Protein AF-A0A7C6DQU4-F1 (afdb_monomer_lite)

Secondary structure (DSSP, 8-state):
---HHHHHHHHH-GGGTGGG--SS-EE-SS---SS--S---HHHHHHHHHHHHHHTT-SEEEEEEEEEEGGG---HHHHHHHHHHHHTTSTTTT-EEEEEEE--EEEETTT--EE--BTTB---TTT----EEEEESSSEEEEEEEEE--

pLDDT: mean 74.92, std 17.13, range [39.0, 95.19]

Sequence (150 aa):
MVPAADAEYRRRSPLFHLHKAKGLPVSIEAGIQDGHTGSVPVSHSLLAFNELAKANGLKRVQTVRVEVGVRRQVVPESLAMAFEAVSLGTCAEGAALEQREVPMQARCRACGADYAPSLRDFRCPACHQAAAEITAGGDIAIASITGDTE

Structure (mmCIF, N/CA/C/O backbone):
data_AF-A0A7C6DQU4-F1
#
_entry.id   AF-A0A7C6DQU4-F1
#
loop_
_atom_site.group_PDB
_atom_site.id
_atom_site.type_symbol
_atom_site.label_atom_id
_atom_site.label_alt_id
_atom_site.label_comp_id
_atom_site.label_asym_id
_atom_site.label_entity_id
_atom_site.label_seq_id
_atom_site.pdbx_PDB_ins_code
_atom_site.Cartn_x
_atom_site.Cartn_y
_atom_site.Cartn_z
_atom_site.occupancy
_atom_site.B_iso_or_equiv
_atom_site.auth_seq_id
_atom_site.auth_comp_id
_atom_site.auth_asym_id
_atom_site.auth_atom_id
_atom_site.pdbx_PDB_model_num
ATOM 1 N N . MET A 1 1 ? -8.095 30.411 15.789 1.00 42.59 1 MET A N 1
ATOM 2 C CA . MET A 1 1 ? -7.682 30.565 14.379 1.00 42.59 1 MET A CA 1
ATOM 3 C C . MET A 1 1 ? -6.733 29.423 14.084 1.00 42.59 1 MET A C 1
ATOM 5 O O . MET A 1 1 ? -5.680 29.363 14.699 1.00 42.59 1 MET A O 1
ATOM 9 N N . VAL A 1 2 ? -7.167 28.455 13.283 1.00 43.19 2 VAL A N 1
ATOM 10 C CA . VAL A 1 2 ? -6.333 27.306 12.911 1.00 43.19 2 VAL A CA 1
ATOM 11 C C . VAL A 1 2 ? -5.343 27.804 11.839 1.00 43.19 2 VAL A C 1
ATOM 13 O O . VAL A 1 2 ? -5.801 28.513 10.938 1.00 43.19 2 VAL A O 1
ATOM 16 N N . PRO A 1 3 ? -4.025 27.544 11.937 1.00 48.66 3 PRO A N 1
ATOM 17 C CA . PRO A 1 3 ? -3.041 28.036 10.969 1.00 48.66 3 PRO A CA 1
ATOM 18 C C . PRO A 1 3 ? -3.433 27.678 9.527 1.00 48.66 3 PRO A C 1
ATOM 20 O O . PRO A 1 3 ? -4.001 26.616 9.287 1.00 48.66 3 PRO A O 1
ATOM 23 N N . ALA A 1 4 ? -3.119 28.528 8.545 1.00 49.66 4 ALA A N 1
ATOM 24 C CA . ALA A 1 4 ? -3.490 28.293 7.141 1.00 49.66 4 ALA A CA 1
ATOM 25 C C . ALA A 1 4 ? -2.994 26.933 6.597 1.00 49.66 4 ALA A C 1
ATOM 27 O O . ALA A 1 4 ? -3.681 26.304 5.795 1.00 49.66 4 ALA A O 1
ATOM 28 N N . ALA A 1 5 ? -1.859 26.440 7.109 1.00 44.78 5 ALA A N 1
ATOM 29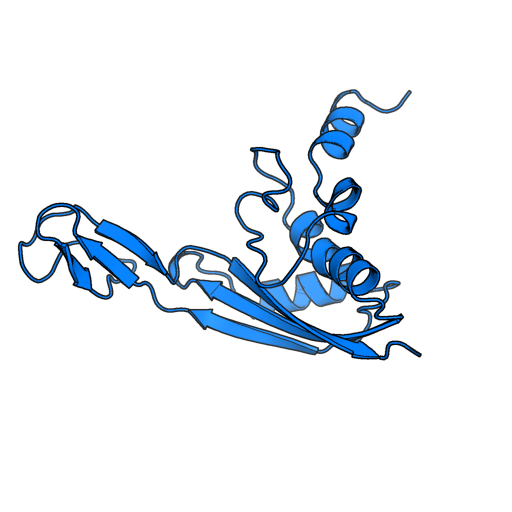 C CA . ALA A 1 5 ? -1.331 25.112 6.805 1.00 44.78 5 ALA A CA 1
ATOM 30 C C . ALA A 1 5 ? -2.276 23.974 7.246 1.00 44.78 5 ALA A C 1
ATOM 32 O O . ALA A 1 5 ? -2.479 23.024 6.502 1.00 44.78 5 ALA A O 1
ATOM 33 N N . ASP A 1 6 ? -2.928 24.085 8.403 1.00 50.50 6 ASP A N 1
ATOM 34 C CA . ASP A 1 6 ? -3.834 23.062 8.953 1.00 50.50 6 ASP A CA 1
ATOM 35 C C . ASP A 1 6 ? -5.174 22.978 8.203 1.00 50.50 6 ASP A C 1
ATOM 37 O O . ASP A 1 6 ? -5.754 21.900 8.045 1.00 50.50 6 ASP A O 1
ATOM 41 N N . ALA A 1 7 ? -5.684 24.112 7.712 1.00 51.59 7 ALA A N 1
ATOM 42 C CA . ALA A 1 7 ? -6.877 24.133 6.860 1.00 51.59 7 ALA A CA 1
ATOM 43 C C . ALA A 1 7 ? -6.600 23.469 5.502 1.00 51.59 7 ALA A C 1
ATOM 45 O O . ALA A 1 7 ? -7.434 22.744 4.953 1.00 51.59 7 ALA A O 1
ATOM 46 N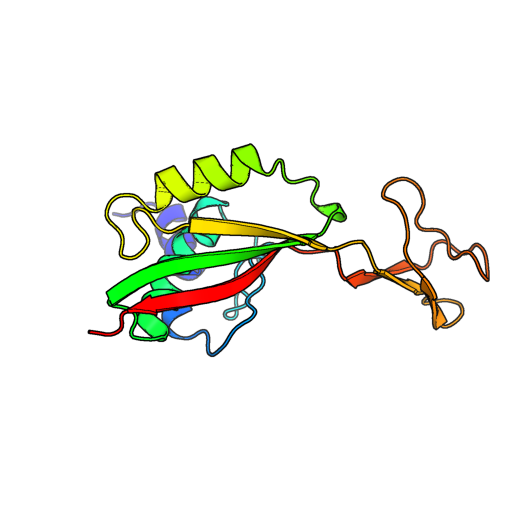 N . GLU A 1 8 ? -5.392 23.686 4.995 1.00 48.09 8 GLU A N 1
ATOM 47 C CA . GLU A 1 8 ? -4.880 23.076 3.785 1.00 48.09 8 GLU A CA 1
ATOM 48 C C . GLU A 1 8 ? -4.646 21.560 3.956 1.00 48.09 8 GLU A C 1
ATOM 50 O O . GLU A 1 8 ? -5.062 20.780 3.096 1.00 48.09 8 GLU A O 1
ATOM 55 N N . TYR A 1 9 ? -4.118 21.120 5.107 1.00 49.19 9 TYR A N 1
ATOM 56 C CA . TYR A 1 9 ? -4.011 19.702 5.478 1.00 49.19 9 TYR A CA 1
ATOM 57 C C . TYR A 1 9 ? -5.372 19.005 5.533 1.00 49.19 9 TYR A C 1
ATOM 59 O O . TYR A 1 9 ? -5.512 17.896 5.020 1.00 49.19 9 TYR A O 1
ATOM 67 N N . ARG A 1 10 ? -6.400 19.648 6.099 1.00 57.34 10 ARG A N 1
ATOM 68 C CA . ARG A 1 10 ? -7.761 19.085 6.154 1.00 57.34 10 ARG A CA 1
ATOM 69 C C . ARG A 1 10 ? -8.367 18.834 4.779 1.00 57.34 10 ARG A C 1
ATOM 71 O O . ARG A 1 10 ? -9.036 17.826 4.586 1.00 57.34 10 ARG A O 1
ATOM 78 N N . ARG A 1 11 ? -8.132 19.735 3.825 1.00 52.00 11 ARG A N 1
ATOM 79 C CA . ARG A 1 11 ? -8.683 19.627 2.466 1.00 52.00 11 ARG A CA 1
ATOM 80 C C . ARG A 1 11 ? -8.039 18.509 1.648 1.00 52.00 11 ARG A C 1
ATOM 82 O O . ARG A 1 11 ? -8.690 17.962 0.775 1.00 52.00 11 ARG A O 1
ATOM 89 N N . ARG A 1 12 ? -6.769 18.205 1.919 1.00 54.41 12 ARG A N 1
ATOM 90 C CA . ARG A 1 12 ? -5.936 17.287 1.125 1.00 54.41 12 ARG A CA 1
ATOM 91 C C . ARG A 1 12 ? -5.721 15.937 1.792 1.00 54.41 12 ARG A C 1
ATOM 93 O O . ARG A 1 12 ? -5.204 15.022 1.165 1.00 54.41 12 ARG A O 1
ATOM 100 N N . SER A 1 13 ? -6.028 15.838 3.085 1.00 53.03 13 SER A N 1
ATOM 101 C CA . SER A 1 13 ? -5.841 14.606 3.830 1.00 53.03 13 SER A CA 1
ATOM 102 C C . SER A 1 13 ? -6.947 13.619 3.468 1.00 53.03 13 SER A C 1
ATOM 104 O O . SER A 1 13 ? -8.133 13.935 3.649 1.00 53.03 13 SER A O 1
ATOM 106 N N . PRO A 1 14 ? -6.573 12.403 3.043 1.00 50.31 14 PRO A N 1
ATOM 107 C CA . PRO A 1 14 ? -7.530 11.341 2.810 1.00 50.31 14 PRO A CA 1
ATOM 108 C C . PRO A 1 14 ? -8.376 11.019 4.037 1.00 50.31 14 PRO A C 1
ATOM 110 O O . PRO A 1 14 ? -9.496 10.558 3.893 1.00 50.31 14 PRO A O 1
ATOM 113 N N . LEU A 1 15 ? -7.904 11.323 5.249 1.00 53.72 15 LEU A N 1
ATOM 114 C CA . LEU A 1 15 ? -8.646 11.068 6.486 1.00 53.72 15 LEU A CA 1
ATOM 115 C C . LEU A 1 15 ? -10.034 11.695 6.522 1.00 53.72 15 LEU A C 1
ATOM 117 O O . LEU A 1 15 ? -10.950 11.135 7.111 1.00 53.72 15 LEU A O 1
ATOM 121 N N . PHE A 1 16 ? -10.200 12.852 5.887 1.00 52.88 16 PHE A N 1
ATOM 122 C CA . PHE A 1 16 ? -11.479 13.556 5.876 1.00 52.88 16 PHE A CA 1
ATOM 123 C C . PHE A 1 16 ? -12.374 13.140 4.702 1.00 52.88 16 PHE A C 1
ATOM 125 O O . PHE A 1 16 ? -13.523 13.572 4.634 1.00 52.88 16 PHE A O 1
ATOM 132 N N . HIS A 1 17 ? -11.885 12.291 3.793 1.00 53.12 17 HIS A N 1
ATOM 133 C CA . HIS A 1 17 ? -12.543 11.972 2.521 1.00 53.12 17 HIS A CA 1
ATOM 134 C C . HIS A 1 17 ? -12.627 10.469 2.227 1.00 53.12 17 HIS A C 1
ATOM 136 O O . HIS A 1 17 ? -13.423 10.064 1.382 1.00 53.12 17 HIS A O 1
ATOM 142 N N . LEU A 1 18 ? -11.878 9.629 2.946 1.00 53.16 18 LEU A N 1
ATOM 143 C CA . LEU A 1 18 ? -11.763 8.201 2.665 1.00 53.16 18 LEU A CA 1
ATOM 144 C C . LEU A 1 18 ? -13.061 7.427 2.834 1.00 53.16 18 LEU A C 1
ATOM 146 O O . LEU A 1 18 ? -13.249 6.411 2.177 1.00 53.16 18 LEU A O 1
ATOM 150 N N . HIS A 1 19 ? -13.981 7.938 3.649 1.00 54.44 19 HIS A N 1
ATOM 151 C CA . HIS A 1 19 ? -15.350 7.435 3.742 1.00 54.44 19 HIS A CA 1
ATOM 152 C C . HIS A 1 19 ? -16.077 7.400 2.378 1.00 54.44 19 HIS A C 1
ATOM 154 O O . HIS A 1 19 ? -17.127 6.772 2.257 1.00 54.44 19 HIS A O 1
ATOM 160 N N . LYS A 1 20 ? -15.546 8.077 1.347 1.00 48.69 20 LYS A N 1
ATOM 161 C CA . LYS A 1 20 ? -16.045 8.062 -0.037 1.00 48.69 20 LYS A CA 1
ATOM 162 C C . LYS A 1 20 ? -15.300 7.091 -0.958 1.00 48.69 20 LYS A C 1
ATOM 164 O O . LYS A 1 20 ? -15.790 6.846 -2.061 1.00 48.69 20 LYS A O 1
ATOM 169 N N . ALA A 1 21 ? -14.147 6.555 -0.551 1.00 55.00 21 ALA A N 1
ATOM 170 C CA . ALA A 1 21 ? -13.397 5.582 -1.337 1.00 55.00 21 ALA A CA 1
ATOM 171 C C . ALA A 1 21 ? -14.171 4.256 -1.358 1.00 55.00 21 ALA A C 1
ATOM 173 O O . ALA A 1 21 ? -14.323 3.586 -0.338 1.00 55.00 21 ALA A O 1
ATOM 174 N N . LYS A 1 22 ? -14.721 3.895 -2.521 1.00 39.00 22 LYS A N 1
ATOM 175 C CA . LYS A 1 22 ? -15.459 2.643 -2.700 1.00 39.00 22 LYS A CA 1
ATOM 176 C C . LYS A 1 22 ? -14.519 1.555 -3.223 1.00 39.00 22 LYS A C 1
ATOM 178 O O . LYS A 1 22 ? -14.135 1.605 -4.386 1.00 39.00 22 LYS A O 1
ATOM 183 N N . GLY A 1 23 ? -14.241 0.552 -2.389 1.00 56.03 23 GLY A N 1
ATOM 184 C CA . GLY A 1 23 ? -13.614 -0.714 -2.789 1.00 56.03 23 GLY A CA 1
ATOM 185 C C . GLY A 1 23 ? -12.101 -0.814 -2.560 1.00 56.03 23 GLY A C 1
ATOM 186 O O . GLY A 1 23 ? -11.389 0.183 -2.507 1.00 56.03 23 GLY A O 1
ATOM 187 N N . LEU A 1 24 ? -11.643 -2.059 -2.410 1.00 43.53 24 LEU A N 1
ATOM 188 C CA . LEU A 1 24 ? -10.242 -2.479 -2.310 1.00 43.53 24 LEU A CA 1
ATOM 189 C C . LEU A 1 24 ? -9.796 -3.083 -3.657 1.00 43.53 24 LEU A C 1
ATOM 191 O O . LEU A 1 24 ? -10.633 -3.692 -4.331 1.00 43.53 24 LEU A O 1
ATOM 195 N N . PRO A 1 25 ? -8.511 -2.981 -4.048 1.00 48.53 25 PRO A N 1
ATOM 196 C CA . PRO A 1 25 ? -7.381 -2.413 -3.301 1.00 48.53 25 PRO A CA 1
ATOM 197 C C . PRO A 1 25 ? -7.266 -0.881 -3.406 1.00 48.53 25 PRO A C 1
ATOM 199 O O . PRO A 1 25 ? -7.697 -0.282 -4.389 1.00 48.53 25 PRO A O 1
ATOM 202 N N . VAL A 1 26 ? -6.629 -0.249 -2.410 1.00 58.16 26 VAL A N 1
ATOM 203 C CA . VAL A 1 26 ? -6.373 1.208 -2.381 1.00 58.16 26 VAL A CA 1
ATOM 204 C C . VAL A 1 26 ? -4.871 1.487 -2.294 1.00 58.16 26 VAL A C 1
ATOM 206 O O . VAL A 1 26 ? -4.214 1.033 -1.358 1.00 58.16 26 VAL A O 1
ATOM 209 N N . SER A 1 27 ? -4.326 2.248 -3.251 1.00 57.69 27 SER A N 1
ATOM 210 C CA . SER A 1 27 ? -2.933 2.734 -3.216 1.00 57.69 27 SER A CA 1
ATOM 211 C C . SER A 1 27 ? -2.771 3.869 -2.202 1.00 57.69 27 SER A C 1
ATOM 213 O O . SER A 1 27 ? -3.639 4.738 -2.103 1.00 57.69 27 SER A O 1
ATOM 215 N N . ILE A 1 28 ? -1.662 3.865 -1.455 1.00 58.06 28 ILE A N 1
ATOM 216 C CA . ILE A 1 28 ? -1.419 4.800 -0.343 1.00 58.06 28 ILE A CA 1
ATOM 217 C C . ILE A 1 28 ? -0.142 5.649 -0.488 1.00 58.06 28 ILE A C 1
ATOM 219 O O . ILE A 1 28 ? 0.212 6.377 0.440 1.00 58.06 28 ILE A O 1
ATOM 223 N N . GLU A 1 29 ? 0.560 5.567 -1.624 1.00 54.81 29 GLU A N 1
ATOM 224 C CA . GLU A 1 29 ? 1.883 6.193 -1.828 1.00 54.81 29 GLU A CA 1
ATOM 225 C C . GLU A 1 29 ? 1.804 7.640 -2.350 1.00 54.81 29 GLU A C 1
ATOM 227 O O . GLU A 1 29 ? 2.548 8.503 -1.894 1.00 54.81 29 GLU A O 1
ATOM 232 N N . ALA A 1 30 ? 0.842 7.942 -3.228 1.00 42.88 30 ALA A N 1
ATOM 233 C CA . ALA A 1 30 ? 0.651 9.274 -3.819 1.00 42.88 30 ALA A CA 1
ATOM 234 C C . ALA A 1 30 ? -0.371 10.143 -3.054 1.00 42.88 30 ALA A C 1
ATOM 236 O O . ALA A 1 30 ? -0.957 11.072 -3.617 1.00 42.88 30 ALA A O 1
ATOM 237 N N . GLY A 1 31 ? -0.635 9.796 -1.791 1.00 46.78 31 GLY A N 1
ATOM 238 C CA . GLY A 1 31 ? -1.942 10.032 -1.188 1.00 46.78 31 GLY A CA 1
ATOM 239 C C . GLY A 1 31 ? -2.965 9.037 -1.738 1.00 46.78 31 GLY A C 1
ATOM 240 O O . GLY A 1 31 ? -2.771 8.414 -2.784 1.00 46.78 31 GLY A O 1
ATOM 241 N N . ILE A 1 32 ? -4.059 8.846 -1.013 1.00 44.31 32 ILE A N 1
ATOM 242 C CA . ILE A 1 32 ? -5.169 8.061 -1.548 1.00 44.31 32 ILE A CA 1
ATOM 243 C C . ILE A 1 32 ? -5.791 8.916 -2.643 1.00 44.31 32 ILE A C 1
ATOM 245 O O . ILE A 1 32 ? -6.099 10.080 -2.399 1.00 44.31 32 ILE A O 1
ATOM 249 N N . GLN A 1 33 ? -5.909 8.370 -3.855 1.00 48.28 33 GLN A N 1
ATOM 250 C CA . GLN A 1 33 ? -6.478 9.073 -5.006 1.00 48.28 33 GLN A CA 1
ATOM 251 C C . GLN A 1 33 ? -7.992 9.258 -4.815 1.00 48.28 33 GLN A C 1
ATOM 253 O O . GLN A 1 33 ? -8.815 8.587 -5.426 1.00 48.28 33 GLN A O 1
ATOM 258 N N . ASP A 1 34 ? -8.348 10.178 -3.926 1.00 48.09 34 ASP A N 1
ATOM 259 C CA . ASP A 1 34 ? -9.703 10.609 -3.589 1.00 48.09 34 ASP A CA 1
ATOM 260 C C . ASP A 1 34 ? -10.130 11.869 -4.369 1.00 48.09 34 ASP A C 1
ATOM 262 O O . ASP A 1 34 ? -11.202 12.423 -4.122 1.00 48.09 34 ASP A O 1
ATOM 266 N N . GLY A 1 35 ? -9.285 12.326 -5.304 1.00 43.84 35 GLY A N 1
ATOM 267 C CA . GLY A 1 35 ? -9.458 13.562 -6.070 1.00 43.84 35 GLY A CA 1
ATOM 268 C C . GLY A 1 35 ? -8.402 14.650 -5.819 1.00 43.84 35 GLY A C 1
ATOM 269 O O . GLY A 1 35 ? -8.525 15.726 -6.402 1.00 43.84 35 GLY A O 1
ATOM 270 N N . HIS A 1 36 ? -7.366 14.401 -5.006 1.00 40.97 36 HIS A N 1
ATOM 271 C CA . HIS A 1 36 ? -6.293 15.370 -4.709 1.00 40.97 36 HIS A CA 1
ATOM 272 C C . HIS A 1 36 ? -4.883 14.863 -5.091 1.00 40.97 36 HIS A C 1
ATOM 274 O O . HIS A 1 36 ? -4.648 13.662 -5.186 1.00 40.97 36 HIS A O 1
ATOM 280 N N . THR A 1 37 ? -3.923 15.778 -5.313 1.00 45.12 37 THR A N 1
ATOM 281 C CA . THR A 1 37 ? -2.521 15.468 -5.684 1.00 45.12 37 THR A CA 1
ATOM 282 C C . THR A 1 37 ? -1.537 16.158 -4.728 1.00 45.12 37 THR A C 1
ATOM 284 O O . THR A 1 37 ? -1.614 17.374 -4.555 1.00 45.12 37 THR A O 1
ATOM 287 N N . GLY A 1 38 ? -0.605 15.411 -4.119 1.00 50.97 38 GLY A N 1
ATOM 288 C CA . GLY A 1 38 ? 0.463 15.951 -3.260 1.00 50.97 38 GLY A CA 1
ATOM 289 C C . GLY A 1 38 ? 1.043 14.929 -2.271 1.00 50.97 38 GLY A C 1
ATOM 290 O O . GLY A 1 38 ? 0.441 13.889 -2.029 1.00 50.97 38 GLY A O 1
ATOM 291 N N . SER A 1 39 ? 2.212 15.227 -1.690 1.00 47.19 39 SER A N 1
ATOM 292 C CA . SER A 1 39 ? 2.810 14.400 -0.627 1.00 47.19 39 SER A CA 1
ATOM 293 C C . SER A 1 39 ? 2.044 14.581 0.686 1.00 47.19 39 SER A C 1
ATOM 295 O O . SER A 1 39 ? 1.742 15.710 1.080 1.00 47.19 39 SER A O 1
ATOM 297 N N . VAL A 1 40 ? 1.732 13.477 1.363 1.00 49.91 40 VAL A N 1
ATOM 298 C CA . VAL A 1 40 ? 1.083 13.466 2.680 1.00 49.91 40 VAL A CA 1
ATOM 299 C C . VAL A 1 40 ? 1.951 12.716 3.690 1.00 49.91 40 VAL A C 1
ATOM 301 O O . VAL A 1 40 ? 2.712 11.829 3.300 1.00 49.91 40 VAL A O 1
ATOM 304 N N . PRO A 1 41 ? 1.850 13.036 4.994 1.00 53.75 41 PRO A N 1
ATOM 305 C CA . PRO A 1 41 ? 2.517 12.253 6.026 1.00 53.75 41 PRO A CA 1
ATOM 306 C C . PRO A 1 41 ? 2.105 10.779 5.945 1.00 53.75 41 PRO A C 1
ATOM 308 O O . PRO A 1 41 ? 0.919 10.479 5.812 1.00 53.75 41 PRO A O 1
ATOM 311 N N . VAL A 1 42 ? 3.062 9.858 6.099 1.00 54.81 42 VAL A N 1
ATOM 312 C CA . VAL A 1 42 ? 2.812 8.400 6.104 1.00 54.81 42 VAL A CA 1
ATOM 313 C C . VAL A 1 42 ? 1.739 8.007 7.130 1.00 54.81 42 VAL A C 1
ATOM 315 O O . VAL A 1 42 ? 0.963 7.085 6.898 1.00 54.81 42 VAL A O 1
ATOM 318 N N . SER A 1 43 ? 1.613 8.755 8.230 1.00 57.03 43 SER A N 1
ATOM 319 C CA . SER A 1 43 ? 0.554 8.561 9.226 1.00 57.03 43 SER A CA 1
ATOM 320 C C . SER A 1 43 ? -0.864 8.699 8.658 1.00 57.03 43 SER A C 1
ATOM 322 O O . SER A 1 43 ? -1.763 8.016 9.133 1.00 57.03 43 SER A O 1
ATOM 324 N N . HIS A 1 44 ? -1.094 9.510 7.620 1.00 61.34 44 HIS A N 1
ATOM 325 C CA . HIS A 1 44 ? -2.402 9.587 6.958 1.00 61.34 44 HIS A CA 1
ATOM 326 C C . HIS A 1 44 ? -2.725 8.312 6.177 1.00 61.34 44 HIS A C 1
ATOM 328 O O . HIS A 1 44 ? -3.860 7.841 6.215 1.00 61.34 44 HIS A O 1
ATOM 334 N N . SER A 1 45 ? -1.725 7.740 5.510 1.00 63.69 45 SER A N 1
ATOM 335 C CA . SER A 1 45 ? -1.833 6.454 4.820 1.00 63.69 45 SER A CA 1
ATOM 336 C C . SER A 1 45 ? -2.085 5.305 5.794 1.00 63.69 45 SER A C 1
ATOM 338 O O . SER A 1 45 ? -2.807 4.372 5.466 1.00 63.69 45 SER A O 1
ATOM 340 N N . LEU A 1 46 ? -1.551 5.392 7.013 1.00 63.94 46 LEU A N 1
ATOM 341 C CA . LEU A 1 46 ? -1.801 4.397 8.054 1.00 63.94 46 LEU A CA 1
ATOM 342 C C . LEU A 1 46 ? -3.161 4.585 8.732 1.00 63.94 46 LEU A C 1
ATOM 344 O O . LEU A 1 46 ? -3.851 3.622 9.032 1.00 63.94 46 LEU A O 1
ATOM 348 N N . LEU A 1 47 ? -3.625 5.814 8.924 1.00 68.94 47 LEU A N 1
ATOM 349 C CA . LEU A 1 47 ? -4.975 6.034 9.441 1.00 68.94 47 LEU A CA 1
ATOM 350 C C . LEU A 1 47 ? -6.066 5.697 8.403 1.00 68.94 47 LEU A C 1
ATOM 352 O O . LEU A 1 47 ? -7.243 5.595 8.753 1.00 68.94 47 LEU A O 1
ATOM 356 N N . ALA A 1 48 ? -5.687 5.462 7.144 1.00 70.88 48 ALA A N 1
ATOM 357 C CA . ALA A 1 48 ? -6.599 5.031 6.097 1.00 70.88 48 ALA A CA 1
ATOM 358 C C . ALA A 1 48 ? -7.313 3.712 6.417 1.00 70.88 48 ALA A C 1
ATOM 360 O O . ALA A 1 48 ? -8.476 3.540 6.053 1.00 70.88 48 ALA A O 1
ATOM 361 N N . PHE A 1 49 ? -6.658 2.805 7.149 1.00 72.06 49 PHE A N 1
ATOM 362 C CA . PHE A 1 49 ? -7.270 1.549 7.585 1.00 72.06 49 PHE A CA 1
ATOM 363 C C . PHE A 1 49 ? -8.536 1.788 8.413 1.00 72.06 49 PHE A C 1
ATOM 365 O O . PHE A 1 49 ? -9.520 1.076 8.237 1.00 72.06 49 PHE A O 1
ATOM 372 N N . ASN A 1 50 ? -8.546 2.824 9.255 1.00 73.12 50 ASN A N 1
ATOM 373 C CA . ASN A 1 50 ? -9.679 3.134 10.129 1.00 73.12 50 ASN A CA 1
ATOM 374 C C . ASN A 1 50 ? -10.889 3.616 9.339 1.00 73.12 50 ASN A C 1
ATOM 376 O O . ASN A 1 50 ? -12.024 3.237 9.619 1.00 73.12 50 ASN A O 1
ATOM 380 N N . GLU A 1 51 ? -10.652 4.452 8.336 1.00 75.06 51 GLU A N 1
ATOM 381 C CA . GLU A 1 51 ? -11.734 4.946 7.498 1.00 75.06 51 GLU A CA 1
ATOM 382 C C . GLU A 1 51 ? -12.245 3.865 6.536 1.00 75.06 51 GLU A C 1
ATOM 384 O O . GLU A 1 51 ? -13.454 3.759 6.330 1.00 75.06 51 GLU A O 1
ATOM 389 N N . LEU A 1 52 ? -11.365 3.001 6.015 1.00 74.50 52 LEU A N 1
ATOM 390 C CA . LEU A 1 52 ? -11.780 1.827 5.241 1.00 74.50 52 LEU A CA 1
ATOM 391 C C . LEU A 1 52 ? -12.583 0.842 6.098 1.00 74.50 52 LEU A C 1
ATOM 393 O O . LEU A 1 52 ? -13.597 0.328 5.633 1.00 74.50 52 LEU A O 1
ATOM 397 N N . ALA A 1 53 ? -12.186 0.604 7.348 1.00 75.44 53 ALA A N 1
ATOM 398 C CA . ALA A 1 53 ? -12.933 -0.243 8.273 1.00 75.44 53 ALA A CA 1
ATOM 399 C C . ALA A 1 53 ? -14.356 0.290 8.500 1.00 75.44 53 ALA A C 1
ATOM 401 O O . ALA A 1 53 ? -15.322 -0.446 8.298 1.00 75.44 53 ALA A O 1
ATOM 402 N N . LYS A 1 54 ? -14.494 1.592 8.791 1.00 76.19 54 LYS A N 1
ATOM 403 C CA . LYS A 1 54 ? -15.801 2.264 8.908 1.00 76.19 54 LYS A CA 1
ATOM 404 C C . LYS A 1 54 ? -16.635 2.132 7.635 1.00 76.19 54 LYS A C 1
ATOM 406 O O . LYS A 1 54 ? -17.813 1.796 7.714 1.00 76.19 54 LYS A O 1
ATOM 411 N N . ALA A 1 55 ? -16.036 2.371 6.467 1.00 74.75 55 ALA A N 1
ATOM 412 C CA . ALA A 1 55 ? -16.726 2.280 5.181 1.00 74.75 55 ALA A CA 1
ATOM 413 C C . ALA A 1 55 ? -17.223 0.856 4.866 1.00 74.75 55 ALA A C 1
ATOM 415 O O . ALA A 1 55 ? -18.232 0.701 4.181 1.00 74.75 55 ALA A O 1
ATOM 416 N N . ASN A 1 56 ? -16.549 -0.172 5.391 1.00 74.75 56 ASN A N 1
ATOM 417 C CA . ASN A 1 56 ? -16.939 -1.579 5.260 1.00 74.75 56 ASN A CA 1
ATOM 418 C C . ASN A 1 56 ? -17.818 -2.081 6.425 1.00 74.75 56 ASN A C 1
ATOM 420 O O . ASN A 1 56 ? -18.098 -3.273 6.505 1.00 74.75 56 ASN A O 1
ATOM 424 N N . GLY A 1 57 ? -18.261 -1.196 7.328 1.00 78.38 57 GLY A N 1
ATOM 425 C CA . GLY A 1 57 ? -19.111 -1.562 8.466 1.00 78.38 57 GLY A CA 1
ATOM 426 C C . GLY A 1 57 ? -18.406 -2.405 9.532 1.00 78.38 57 GLY A C 1
ATOM 427 O O . GLY A 1 57 ? -19.073 -3.018 10.360 1.00 78.38 57 GLY A O 1
ATOM 428 N N . LEU A 1 58 ? -17.072 -2.446 9.519 1.00 82.62 58 LEU A N 1
ATOM 429 C CA . LEU A 1 58 ? -16.285 -3.180 10.501 1.00 82.62 58 LEU A CA 1
ATOM 430 C C . LEU A 1 58 ? -16.234 -2.380 11.804 1.00 82.62 58 LEU A C 1
ATOM 432 O O . LEU A 1 58 ? -15.764 -1.239 11.822 1.00 82.62 58 LEU A O 1
ATOM 436 N N . LYS A 1 59 ? -16.685 -2.981 12.906 1.00 83.50 59 LYS A N 1
ATOM 437 C CA . LYS A 1 59 ? -16.530 -2.397 14.246 1.00 83.50 59 LYS A CA 1
ATOM 438 C C . LYS A 1 59 ? -15.168 -2.701 14.844 1.00 83.50 59 LYS A C 1
ATOM 440 O O . LYS A 1 59 ? -14.632 -1.889 15.596 1.00 83.50 59 LYS A O 1
ATOM 445 N N . ARG A 1 60 ? -14.596 -3.846 14.474 1.00 88.38 60 ARG A N 1
ATOM 446 C CA . ARG A 1 60 ? -13.258 -4.268 14.876 1.00 88.38 60 ARG A CA 1
ATOM 447 C C . ARG A 1 60 ? -12.540 -4.888 13.691 1.00 88.38 60 ARG A C 1
ATOM 449 O O . ARG A 1 60 ? -13.075 -5.778 13.043 1.00 88.38 60 ARG A O 1
ATOM 456 N N . VAL A 1 61 ? -11.326 -4.433 13.420 1.00 89.88 61 VAL A N 1
ATOM 457 C CA . VAL A 1 61 ? -10.440 -5.018 12.414 1.00 89.88 61 VAL A CA 1
ATOM 458 C C . VAL A 1 61 ? -9.589 -6.088 13.083 1.00 89.88 61 VAL A C 1
ATOM 460 O O . VAL A 1 61 ? -9.012 -5.861 14.142 1.00 89.88 61 VAL A O 1
ATOM 463 N N . GLN A 1 62 ? -9.509 -7.254 12.453 1.00 91.81 62 GLN A N 1
ATOM 464 C CA . GLN A 1 62 ? -8.669 -8.364 12.899 1.00 91.81 62 GLN A CA 1
ATOM 465 C C . GLN A 1 62 ? -7.385 -8.452 12.077 1.00 91.81 62 GLN A C 1
ATOM 467 O O . GLN A 1 62 ? -6.321 -8.739 12.621 1.00 91.81 62 GLN A O 1
ATOM 472 N N . THR A 1 63 ? -7.469 -8.197 10.768 1.00 91.12 63 THR A N 1
ATOM 473 C CA . THR A 1 63 ? -6.322 -8.321 9.865 1.00 91.12 63 THR A CA 1
ATOM 474 C C . THR A 1 63 ? -6.342 -7.244 8.797 1.00 91.12 63 THR A C 1
ATOM 476 O O . THR A 1 63 ? -7.375 -6.939 8.195 1.00 91.12 63 THR A O 1
ATOM 479 N N . VAL A 1 64 ? -5.160 -6.701 8.536 1.00 89.12 64 VAL A N 1
ATOM 480 C CA . VAL A 1 64 ? -4.884 -5.756 7.464 1.00 89.12 64 VAL A CA 1
ATOM 481 C C . VAL A 1 64 ? -3.799 -6.356 6.582 1.00 89.12 64 VAL A C 1
ATOM 483 O O . VAL A 1 64 ? -2.702 -6.641 7.055 1.00 89.12 64 VAL A O 1
ATOM 486 N N . ARG A 1 65 ? -4.092 -6.528 5.290 1.00 89.75 65 ARG A N 1
ATOM 487 C CA . ARG A 1 65 ? -3.106 -6.960 4.294 1.00 89.75 65 ARG A CA 1
ATOM 488 C C . ARG A 1 65 ? -2.583 -5.767 3.519 1.00 89.75 65 ARG A C 1
ATOM 490 O O . ARG A 1 65 ? -3.366 -5.037 2.907 1.00 89.75 65 ARG A O 1
ATOM 497 N N . VAL A 1 66 ? -1.266 -5.615 3.495 1.00 86.69 66 VAL A N 1
ATOM 498 C CA . VAL A 1 66 ? -0.570 -4.578 2.734 1.00 86.69 66 VAL A CA 1
ATOM 499 C C . VAL A 1 66 ? 0.358 -5.224 1.721 1.00 86.69 66 VAL A C 1
ATOM 501 O O . VAL A 1 66 ? 1.164 -6.095 2.042 1.00 86.69 66 VAL A O 1
ATOM 504 N N . GLU A 1 67 ? 0.253 -4.766 0.485 1.00 87.19 67 GLU A N 1
ATOM 505 C CA . GLU A 1 67 ? 1.170 -5.096 -0.590 1.00 87.19 67 GLU A CA 1
ATOM 506 C C . GLU A 1 67 ? 2.197 -3.983 -0.740 1.00 87.19 67 GLU A C 1
ATOM 508 O O . GLU A 1 67 ? 1.844 -2.820 -0.923 1.00 87.19 67 GLU A O 1
ATOM 513 N N . VAL A 1 68 ? 3.473 -4.343 -0.648 1.00 85.69 68 VAL A N 1
ATOM 514 C CA . VAL A 1 68 ? 4.599 -3.413 -0.666 1.00 85.69 68 VAL A CA 1
ATOM 515 C C . VAL A 1 68 ? 5.442 -3.699 -1.896 1.00 85.69 68 VAL A C 1
ATOM 517 O O . VAL A 1 68 ? 6.104 -4.729 -1.997 1.00 85.69 68 VAL A O 1
ATOM 520 N N . GLY A 1 69 ? 5.438 -2.786 -2.858 1.00 84.19 69 GLY A N 1
ATOM 521 C CA . GLY A 1 69 ? 6.299 -2.884 -4.023 1.00 84.19 69 GLY A CA 1
ATOM 522 C C . GLY A 1 69 ? 7.775 -2.789 -3.647 1.00 84.19 69 GLY A C 1
ATOM 523 O O . GLY A 1 69 ? 8.181 -1.835 -2.983 1.00 84.19 69 GLY A O 1
ATOM 524 N N . VAL A 1 70 ? 8.597 -3.726 -4.132 1.00 80.00 70 VAL A N 1
ATOM 525 C CA . VAL A 1 70 ? 10.050 -3.784 -3.855 1.00 80.00 70 VAL A CA 1
ATOM 526 C C . VAL A 1 70 ? 10.761 -2.472 -4.210 1.00 80.00 70 VAL A C 1
ATOM 528 O O . VAL A 1 70 ? 11.731 -2.089 -3.556 1.00 80.00 70 VAL A O 1
ATOM 531 N N . ARG A 1 71 ? 10.244 -1.713 -5.190 1.00 78.56 71 ARG A N 1
ATOM 532 C CA . ARG A 1 71 ? 10.755 -0.376 -5.535 1.00 78.56 71 ARG A CA 1
ATOM 533 C C . ARG A 1 71 ? 10.802 0.581 -4.346 1.00 78.56 71 ARG A C 1
ATOM 535 O O . ARG A 1 71 ? 11.635 1.486 -4.325 1.00 78.56 71 ARG A O 1
ATOM 542 N N . ARG A 1 72 ? 9.900 0.407 -3.381 1.00 77.88 72 ARG A N 1
ATOM 543 C CA . ARG A 1 72 ? 9.723 1.327 -2.257 1.00 77.88 72 ARG A CA 1
ATOM 544 C C . ARG A 1 72 ? 10.710 1.116 -1.132 1.00 77.88 72 ARG A C 1
ATOM 546 O O . ARG A 1 72 ? 10.863 2.035 -0.338 1.00 77.88 72 ARG A O 1
ATOM 553 N N . GLN A 1 73 ? 11.420 -0.017 -1.114 1.00 79.31 73 GLN A N 1
ATOM 554 C CA . GLN A 1 73 ? 12.467 -0.291 -0.125 1.00 79.31 73 GLN A CA 1
ATOM 555 C C . GLN A 1 73 ? 11.979 -0.034 1.312 1.00 79.31 73 GLN A C 1
ATOM 557 O O . GLN A 1 73 ? 12.710 0.489 2.151 1.00 79.31 73 GLN A O 1
ATOM 562 N N . VAL A 1 74 ? 10.706 -0.346 1.573 1.00 81.19 74 VAL A N 1
ATOM 563 C CA . VAL A 1 74 ? 10.125 -0.204 2.906 1.00 81.19 74 VAL A CA 1
ATOM 564 C C . VAL A 1 74 ? 10.729 -1.281 3.785 1.00 81.19 74 VAL A C 1
ATOM 566 O O . VAL A 1 74 ? 10.749 -2.448 3.409 1.00 81.19 74 VAL A O 1
ATOM 569 N N . VAL A 1 75 ? 11.189 -0.879 4.963 1.00 84.56 75 VAL A N 1
ATOM 570 C CA . VAL A 1 75 ? 11.623 -1.810 6.004 1.00 84.56 75 VAL A CA 1
ATOM 571 C C . VAL A 1 75 ? 10.365 -2.376 6.677 1.00 84.56 75 VAL A C 1
ATOM 573 O O . VAL A 1 75 ? 9.636 -1.593 7.302 1.00 84.56 75 VAL A O 1
ATOM 576 N N . PRO A 1 76 ? 10.071 -3.685 6.559 1.00 81.62 76 PRO A N 1
ATOM 577 C CA . PRO A 1 76 ? 8.822 -4.266 7.058 1.00 81.62 76 PRO A CA 1
ATOM 578 C C . PRO A 1 76 ? 8.582 -4.018 8.549 1.00 81.62 76 PRO A C 1
ATOM 580 O O . PRO A 1 76 ? 7.453 -3.752 8.966 1.00 81.62 76 PRO A O 1
ATOM 583 N N . GLU A 1 77 ? 9.642 -4.039 9.356 1.00 83.31 77 GLU A N 1
ATOM 584 C CA . GLU A 1 77 ? 9.581 -3.778 10.793 1.00 83.31 77 GLU A CA 1
ATOM 585 C C . GLU A 1 77 ? 9.172 -2.332 11.083 1.00 83.31 77 GLU A C 1
ATOM 587 O O . GLU A 1 77 ? 8.357 -2.080 11.967 1.00 83.31 77 GLU A O 1
ATOM 592 N N . SER A 1 78 ? 9.680 -1.372 10.304 1.00 84.94 78 SER A N 1
ATOM 593 C CA . SER A 1 78 ? 9.305 0.038 10.460 1.00 84.94 78 SER A CA 1
ATOM 594 C C . SER A 1 78 ? 7.836 0.269 10.113 1.00 84.94 78 SER A C 1
ATOM 596 O O . SER A 1 78 ? 7.162 1.038 10.798 1.00 84.94 78 SER A O 1
ATOM 598 N N . LEU A 1 79 ? 7.320 -0.413 9.083 1.00 84.12 79 LEU A N 1
ATOM 599 C CA . LEU A 1 79 ? 5.903 -0.334 8.729 1.00 84.12 79 LEU A CA 1
ATOM 600 C C . LEU A 1 79 ? 5.018 -0.958 9.815 1.00 84.12 79 LEU A C 1
ATOM 602 O O . LEU A 1 79 ? 4.003 -0.367 10.178 1.00 84.12 79 LEU A O 1
ATOM 606 N N . ALA A 1 80 ? 5.424 -2.105 10.365 1.00 87.12 80 ALA A N 1
ATOM 607 C CA . ALA A 1 80 ? 4.713 -2.765 11.456 1.00 87.12 80 ALA A CA 1
ATOM 608 C C . ALA A 1 80 ? 4.657 -1.894 12.719 1.00 87.12 80 ALA A C 1
ATOM 610 O O . ALA A 1 80 ? 3.576 -1.685 13.263 1.00 87.12 80 ALA A O 1
ATOM 611 N N . MET A 1 81 ? 5.787 -1.311 13.132 1.00 84.94 81 MET A N 1
ATOM 612 C CA . MET A 1 81 ? 5.839 -0.399 14.281 1.00 84.94 81 MET A CA 1
ATOM 613 C C . MET A 1 81 ? 4.961 0.837 14.073 1.00 84.94 81 MET A C 1
ATOM 615 O O . MET A 1 81 ? 4.248 1.267 14.979 1.00 84.94 81 MET A O 1
ATOM 619 N N . ALA A 1 82 ? 5.002 1.424 12.874 1.00 84.38 82 ALA A N 1
ATOM 620 C CA . ALA A 1 82 ? 4.185 2.588 12.563 1.00 84.38 82 ALA A CA 1
ATOM 621 C C . ALA A 1 82 ? 2.688 2.240 12.576 1.00 84.38 82 ALA A C 1
ATOM 623 O O . ALA A 1 82 ? 1.892 3.014 13.106 1.00 84.38 82 ALA A O 1
ATOM 624 N N . PHE A 1 83 ? 2.308 1.078 12.034 1.00 85.56 83 PHE A N 1
ATOM 625 C CA . PHE A 1 83 ? 0.938 0.571 12.081 1.00 85.56 83 PHE A CA 1
ATOM 626 C C . PHE A 1 83 ? 0.460 0.341 13.516 1.00 85.56 83 PHE A C 1
ATOM 628 O O . PHE A 1 83 ? -0.615 0.810 13.876 1.00 85.56 83 PHE A O 1
ATOM 635 N N . GLU A 1 84 ? 1.263 -0.315 14.353 1.00 87.81 84 GLU A N 1
ATOM 636 C CA . GLU A 1 84 ? 0.927 -0.532 15.760 1.00 87.81 84 GLU A CA 1
ATOM 637 C C . GLU A 1 84 ? 0.660 0.807 16.458 1.00 87.81 84 GLU A C 1
ATOM 639 O O . GLU A 1 84 ? -0.435 1.019 16.980 1.00 87.81 84 GLU A O 1
ATOM 644 N N . ALA A 1 85 ? 1.597 1.755 16.357 1.00 86.50 85 ALA A N 1
ATOM 645 C CA . ALA A 1 85 ? 1.502 3.055 17.013 1.00 86.50 85 ALA A CA 1
ATOM 646 C C . ALA A 1 85 ? 0.260 3.865 16.602 1.00 86.50 85 ALA A C 1
ATOM 648 O O . ALA A 1 85 ? -0.362 4.502 17.451 1.00 86.50 85 ALA A O 1
ATOM 649 N N . VAL A 1 86 ? -0.114 3.855 15.318 1.00 81.75 86 VAL A N 1
ATOM 650 C CA . VAL A 1 86 ? -1.289 4.607 14.836 1.00 81.75 86 VAL A CA 1
ATOM 651 C C . VAL A 1 86 ? -2.614 3.856 15.003 1.00 81.75 86 VAL A C 1
ATOM 653 O O . VAL A 1 86 ? -3.672 4.470 14.874 1.00 81.75 86 VAL A O 1
ATOM 656 N N . SER A 1 87 ? -2.572 2.544 15.259 1.00 86.94 87 SER A N 1
ATOM 657 C CA . SER A 1 87 ? -3.765 1.720 15.489 1.00 86.94 87 SER A CA 1
ATOM 658 C C . SER A 1 87 ? -4.307 1.844 16.916 1.00 86.94 87 SER A C 1
ATOM 660 O O . SER A 1 87 ? -5.483 1.561 17.143 1.00 86.94 87 SER A O 1
ATOM 662 N N . LEU A 1 88 ? -3.484 2.298 17.866 1.00 86.75 88 LEU A N 1
ATOM 663 C CA . LEU A 1 88 ? -3.877 2.491 19.262 1.00 86.75 88 LEU A CA 1
ATOM 664 C C . LEU A 1 88 ? -5.074 3.448 19.382 1.00 86.75 88 LEU A C 1
ATOM 666 O O . LEU A 1 88 ? -5.067 4.554 18.841 1.00 86.75 88 LEU A O 1
ATOM 670 N N . GLY A 1 89 ? -6.103 3.027 20.114 1.00 84.25 89 GLY A N 1
ATOM 671 C CA . GLY A 1 89 ? -7.347 3.768 20.306 1.00 84.25 89 GLY A CA 1
ATOM 672 C C . GLY A 1 89 ? -8.294 3.739 19.102 1.00 84.25 89 GLY A C 1
ATOM 673 O O . GLY A 1 89 ? -9.201 4.570 19.024 1.00 84.25 89 GLY A O 1
ATOM 674 N N . THR A 1 90 ? -8.096 2.826 18.146 1.00 85.06 90 THR A N 1
ATOM 675 C CA . THR A 1 90 ? -8.892 2.731 16.910 1.00 85.06 90 THR A CA 1
ATOM 676 C C . THR A 1 90 ? -9.544 1.354 16.759 1.00 85.06 90 THR A C 1
ATOM 678 O O . THR A 1 90 ? -9.227 0.416 17.484 1.00 85.06 90 THR A O 1
ATOM 681 N N . CYS A 1 9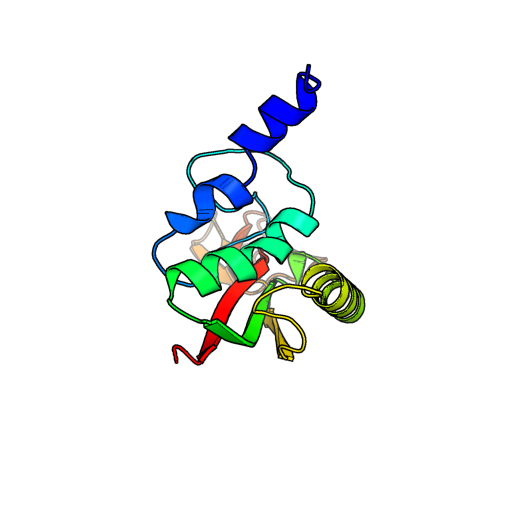1 ? -10.440 1.188 15.778 1.00 86.62 91 CYS A N 1
ATOM 682 C CA . CYS A 1 91 ? -11.027 -0.121 15.463 1.00 86.62 91 CYS A CA 1
ATOM 683 C C . CYS A 1 91 ? -9.993 -1.161 15.002 1.00 86.62 91 CYS A C 1
ATOM 685 O O . CYS A 1 91 ? -10.320 -2.343 14.959 1.00 86.62 91 CYS A O 1
ATOM 687 N N . ALA A 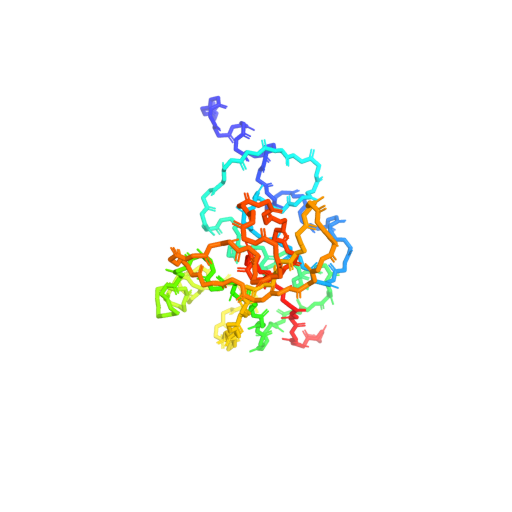1 92 ? -8.781 -0.733 14.637 1.00 88.12 92 ALA A N 1
ATOM 688 C CA . ALA A 1 92 ? -7.681 -1.603 14.240 1.00 88.12 92 ALA A CA 1
ATOM 689 C C . ALA A 1 92 ? -6.670 -1.880 15.357 1.00 88.12 92 ALA A C 1
ATOM 691 O O . ALA A 1 92 ? -5.650 -2.515 15.099 1.00 88.12 92 ALA A O 1
ATOM 692 N N . GLU A 1 93 ? -6.939 -1.438 16.588 1.00 90.44 93 GLU A N 1
ATOM 693 C CA . GLU A 1 93 ? -6.080 -1.748 17.727 1.00 90.44 93 GLU A CA 1
ATOM 694 C C . GLU A 1 93 ? -5.939 -3.268 17.911 1.00 90.44 93 GLU A C 1
ATOM 696 O O . GLU A 1 93 ? -6.927 -4.002 18.030 1.00 90.44 93 GLU A O 1
ATOM 701 N N . GLY A 1 94 ? -4.691 -3.742 17.915 1.00 90.19 94 GLY A N 1
ATOM 702 C CA . GLY A 1 94 ? -4.362 -5.164 18.031 1.00 90.19 94 GLY A CA 1
ATOM 703 C C . GLY A 1 94 ? -4.628 -5.996 16.771 1.00 90.19 94 GLY A C 1
ATOM 704 O O . GLY A 1 94 ? -4.553 -7.223 16.840 1.00 90.19 94 GLY A O 1
ATOM 705 N N . ALA A 1 95 ? -4.940 -5.373 15.631 1.00 91.19 95 ALA A N 1
ATOM 706 C CA . ALA A 1 95 ? -5.064 -6.081 14.362 1.00 91.19 95 ALA A CA 1
ATOM 707 C C . ALA A 1 95 ? -3.706 -6.630 13.890 1.00 91.19 95 ALA A C 1
ATOM 709 O O . ALA A 1 95 ? -2.661 -6.004 14.066 1.00 91.19 95 ALA A O 1
ATOM 710 N N . ALA A 1 96 ? -3.721 -7.785 13.230 1.00 91.62 96 ALA A N 1
ATOM 711 C CA . ALA A 1 96 ? -2.541 -8.340 12.584 1.00 91.62 96 ALA A CA 1
ATOM 712 C C . ALA A 1 96 ? -2.243 -7.593 11.274 1.00 91.62 96 ALA A C 1
ATOM 714 O O . ALA A 1 96 ? -3.120 -7.462 10.415 1.00 91.62 96 ALA A O 1
ATOM 715 N N . LEU A 1 97 ? -0.998 -7.143 11.099 1.00 90.50 97 LEU A N 1
ATOM 716 C CA . LEU A 1 97 ? -0.515 -6.595 9.834 1.00 90.50 97 LEU A CA 1
ATOM 717 C C . LEU A 1 97 ? 0.198 -7.687 9.030 1.00 90.50 97 LEU A C 1
ATOM 719 O O . LEU A 1 97 ? 1.307 -8.101 9.365 1.00 90.50 97 LEU A O 1
ATOM 723 N N . GLU A 1 98 ? -0.418 -8.114 7.935 1.00 92.44 98 GLU A N 1
ATOM 724 C CA . GLU A 1 98 ? 0.179 -9.037 6.974 1.00 92.44 98 GLU A CA 1
ATOM 725 C C . GLU A 1 98 ? 0.792 -8.246 5.814 1.00 92.44 98 GLU A C 1
ATOM 727 O O . GLU A 1 98 ? 0.099 -7.525 5.095 1.00 92.44 98 GLU A O 1
ATOM 732 N N . GLN A 1 99 ? 2.102 -8.386 5.618 1.00 88.69 99 GLN A N 1
ATOM 733 C CA . GLN A 1 99 ? 2.842 -7.678 4.576 1.00 88.69 99 GLN A CA 1
ATOM 734 C C . GLN A 1 99 ? 3.250 -8.653 3.473 1.00 88.69 99 GLN A C 1
ATOM 736 O O . GLN A 1 99 ? 3.820 -9.709 3.748 1.00 88.69 99 GLN A O 1
ATOM 741 N N . ARG A 1 100 ? 2.983 -8.291 2.218 1.00 89.69 100 ARG A N 1
ATOM 742 C CA . ARG A 1 100 ? 3.418 -9.042 1.039 1.00 89.69 100 ARG A CA 1
ATOM 743 C C . ARG A 1 100 ? 4.275 -8.162 0.148 1.00 89.69 100 ARG A C 1
ATOM 745 O O . ARG A 1 100 ? 3.802 -7.144 -0.352 1.00 89.69 100 ARG A O 1
ATOM 752 N N . GLU A 1 101 ? 5.504 -8.584 -0.114 1.00 87.06 101 GLU A N 1
ATOM 753 C CA . GLU A 1 101 ? 6.338 -7.915 -1.108 1.00 87.06 101 GLU A CA 1
ATOM 754 C C . GLU A 1 101 ? 5.858 -8.227 -2.528 1.00 87.06 101 GLU A C 1
ATOM 756 O O . GLU A 1 101 ? 5.591 -9.378 -2.883 1.00 87.06 101 GLU A O 1
ATOM 761 N N . VAL A 1 102 ? 5.758 -7.187 -3.355 1.00 87.31 102 VAL A N 1
ATOM 762 C CA . VAL A 1 102 ? 5.375 -7.298 -4.762 1.00 87.31 102 VAL A CA 1
ATOM 763 C C . VAL A 1 102 ? 6.599 -7.000 -5.628 1.00 87.31 102 VAL A C 1
ATOM 765 O O . VAL A 1 102 ? 7.112 -5.873 -5.590 1.00 87.31 102 VAL A O 1
ATOM 768 N N . PRO A 1 103 ? 7.087 -7.975 -6.421 1.00 84.56 103 PRO A N 1
ATOM 769 C CA . PRO A 1 103 ? 8.236 -7.764 -7.288 1.00 84.56 103 PRO A CA 1
ATOM 770 C C . PRO A 1 103 ? 7.916 -6.733 -8.372 1.00 84.56 103 PRO A C 1
ATOM 772 O O . PRO A 1 103 ? 6.772 -6.593 -8.812 1.00 84.56 103 PRO A O 1
ATOM 775 N N . MET A 1 104 ? 8.947 -6.020 -8.823 1.00 86.94 104 MET A N 1
ATOM 776 C CA . MET A 1 104 ? 8.803 -5.078 -9.926 1.00 86.94 104 MET A CA 1
ATOM 777 C C . MET A 1 104 ? 8.483 -5.808 -11.229 1.00 86.94 104 MET A C 1
ATOM 779 O O . MET A 1 104 ? 9.183 -6.738 -11.624 1.00 86.94 104 MET A O 1
ATOM 783 N N . GLN A 1 105 ? 7.454 -5.328 -11.917 1.00 89.62 105 GLN A N 1
ATOM 784 C CA . GLN A 1 105 ? 7.133 -5.715 -13.286 1.00 89.62 105 GLN A CA 1
ATOM 785 C C . GLN A 1 105 ? 7.075 -4.459 -14.140 1.00 89.62 105 GLN A C 1
ATOM 787 O O . GLN A 1 105 ? 6.667 -3.393 -13.669 1.00 89.62 105 GLN A O 1
ATOM 792 N N . ALA A 1 106 ? 7.518 -4.578 -15.382 1.00 91.06 106 ALA A N 1
ATOM 793 C CA . ALA A 1 106 ? 7.548 -3.482 -16.321 1.00 91.06 106 ALA A CA 1
ATOM 794 C C . ALA A 1 106 ? 7.201 -3.940 -17.730 1.00 91.06 106 ALA A C 1
ATOM 796 O O . ALA A 1 106 ? 7.519 -5.056 -18.135 1.00 91.06 106 ALA A O 1
ATOM 797 N N . ARG A 1 107 ? 6.630 -3.018 -18.496 1.00 93.00 107 ARG A N 1
ATOM 798 C CA . ARG A 1 107 ? 6.469 -3.130 -19.940 1.00 93.00 107 ARG A CA 1
ATOM 799 C C . ARG A 1 107 ? 7.447 -2.191 -20.628 1.00 93.00 107 ARG A C 1
ATOM 801 O O . ARG A 1 107 ? 7.563 -1.023 -20.267 1.00 93.00 107 ARG A O 1
ATOM 808 N N . CYS A 1 108 ? 8.180 -2.673 -21.623 1.00 91.88 108 CYS A N 1
ATOM 809 C CA . CYS A 1 108 ? 9.062 -1.814 -22.401 1.00 91.88 108 CYS A CA 1
ATOM 810 C C . CYS A 1 108 ? 8.241 -0.965 -23.377 1.00 91.88 108 CYS A C 1
ATOM 812 O O . CYS A 1 108 ? 7.601 -1.505 -24.274 1.00 91.88 108 CYS A O 1
ATOM 814 N N . ARG A 1 109 ? 8.323 0.364 -23.288 1.00 93.19 109 ARG A N 1
ATOM 815 C CA . ARG A 1 109 ? 7.645 1.270 -24.232 1.00 93.19 109 ARG A CA 1
ATOM 816 C C . ARG A 1 109 ? 8.225 1.226 -25.649 1.00 93.19 109 ARG A C 1
ATOM 818 O O . ARG A 1 109 ? 7.560 1.650 -26.584 1.00 93.19 109 ARG A O 1
ATOM 825 N N . ALA A 1 110 ? 9.454 0.730 -25.812 1.00 93.62 110 ALA A N 1
ATOM 826 C CA . ALA A 1 110 ? 10.124 0.669 -27.112 1.00 93.62 110 ALA A CA 1
ATOM 827 C C . ALA A 1 110 ? 9.752 -0.582 -27.925 1.00 93.62 110 ALA A C 1
ATOM 829 O O . ALA A 1 110 ? 9.594 -0.490 -29.137 1.00 93.62 110 ALA A O 1
ATOM 830 N N . CYS A 1 111 ? 9.631 -1.747 -27.280 1.00 93.81 111 CYS A N 1
ATOM 831 C CA . CYS A 1 111 ? 9.362 -3.017 -27.971 1.00 93.81 111 CYS A CA 1
ATOM 832 C C . CYS A 1 111 ? 8.125 -3.773 -27.464 1.00 93.81 111 CYS A C 1
ATOM 834 O O . CYS A 1 111 ? 7.789 -4.814 -28.016 1.00 93.81 111 CYS A O 1
ATOM 836 N N . GLY A 1 112 ? 7.461 -3.288 -26.413 1.00 94.50 112 GLY A N 1
ATOM 837 C CA . GLY A 1 112 ? 6.261 -3.901 -25.837 1.00 94.50 112 GLY A CA 1
ATOM 838 C C . GLY A 1 112 ? 6.508 -5.111 -24.933 1.00 94.50 112 GLY A C 1
ATOM 839 O O . GLY A 1 112 ? 5.551 -5.619 -24.362 1.00 94.50 112 GLY A O 1
ATOM 840 N N . ALA A 1 113 ? 7.753 -5.572 -24.774 1.00 93.69 113 ALA A N 1
ATOM 841 C CA . ALA A 1 113 ? 8.056 -6.744 -23.952 1.00 93.69 113 ALA A CA 1
ATOM 842 C C . ALA A 1 113 ? 7.772 -6.497 -22.461 1.00 93.69 113 ALA A C 1
ATOM 844 O O . ALA A 1 113 ? 8.210 -5.484 -21.909 1.00 93.69 113 ALA A O 1
ATOM 845 N N . ASP A 1 114 ? 7.100 -7.450 -21.815 1.00 94.19 114 ASP A N 1
ATOM 846 C CA . ASP A 1 114 ? 6.934 -7.498 -20.362 1.00 94.19 114 ASP A CA 1
ATOM 847 C C . ASP A 1 114 ? 8.162 -8.168 -19.715 1.00 94.19 114 ASP A C 1
ATOM 849 O O . ASP A 1 114 ? 8.669 -9.177 -20.208 1.00 94.19 114 ASP A O 1
ATOM 853 N N . TYR A 1 115 ? 8.684 -7.589 -18.633 1.00 93.12 115 TYR A N 1
ATOM 854 C CA . TYR A 1 115 ? 9.871 -8.078 -17.926 1.00 93.12 115 TYR A CA 1
ATOM 855 C C . TYR A 1 115 ? 9.887 -7.637 -16.458 1.00 93.12 115 TYR A C 1
ATOM 857 O O . TYR A 1 115 ? 9.172 -6.720 -16.060 1.00 93.12 115 TYR A O 1
ATOM 865 N N . ALA A 1 116 ? 10.725 -8.283 -15.645 1.00 91.44 116 ALA A N 1
ATOM 866 C CA . ALA A 1 116 ? 10.914 -7.956 -14.233 1.00 91.44 116 ALA A CA 1
ATOM 867 C C . ALA A 1 116 ? 12.270 -7.251 -14.026 1.00 91.44 116 ALA A C 1
ATOM 869 O O . ALA A 1 116 ? 13.297 -7.927 -13.919 1.00 91.44 116 ALA A O 1
ATOM 870 N N . PRO A 1 117 ? 12.319 -5.906 -14.033 1.00 88.88 117 PRO A N 1
ATOM 871 C CA . PRO A 1 117 ? 13.555 -5.177 -13.770 1.00 88.88 117 PRO A CA 1
ATOM 872 C C . PRO A 1 117 ? 14.017 -5.349 -12.321 1.00 88.88 117 PRO A C 1
ATOM 874 O O . PRO A 1 117 ? 13.219 -5.568 -11.409 1.00 88.88 117 PRO A O 1
ATOM 877 N N . SER A 1 118 ? 15.318 -5.179 -12.098 1.00 87.31 118 SER A N 1
ATOM 878 C CA . SER A 1 118 ? 15.873 -5.070 -10.748 1.00 87.31 118 SER A CA 1
ATOM 879 C C . SER A 1 118 ? 15.973 -3.599 -10.334 1.00 87.31 118 SER A C 1
ATOM 881 O O . SER A 1 118 ? 15.975 -2.708 -11.181 1.00 87.31 118 SER A O 1
ATOM 883 N N . LEU A 1 119 ? 16.148 -3.320 -9.038 1.00 81.88 119 LEU A N 1
ATOM 884 C CA . LEU A 1 119 ? 16.388 -1.949 -8.553 1.00 81.88 119 LEU A CA 1
ATOM 885 C C . LEU A 1 119 ? 17.644 -1.298 -9.155 1.00 81.88 119 LEU A C 1
ATOM 887 O O . LEU A 1 119 ? 17.781 -0.078 -9.123 1.00 81.88 119 LEU A O 1
ATOM 891 N N . ARG A 1 120 ? 18.576 -2.109 -9.669 1.00 85.56 120 ARG A N 1
ATOM 892 C CA . ARG A 1 120 ? 19.861 -1.656 -10.215 1.00 85.56 120 ARG A CA 1
ATOM 893 C C . ARG A 1 120 ? 19.848 -1.524 -11.733 1.00 85.56 120 ARG A C 1
ATOM 895 O O . ARG A 1 120 ? 20.665 -0.783 -12.269 1.00 85.56 120 ARG A O 1
ATOM 902 N N . ASP A 1 121 ? 18.947 -2.228 -12.413 1.00 88.94 121 ASP A N 1
ATOM 903 C CA . ASP A 1 121 ? 18.872 -2.227 -13.869 1.00 88.94 121 ASP A CA 1
ATOM 904 C C . ASP A 1 121 ? 17.427 -2.335 -14.362 1.00 88.94 121 ASP A C 1
ATOM 906 O O . ASP A 1 121 ? 16.723 -3.318 -14.113 1.00 88.94 121 ASP A O 1
ATOM 910 N N . PHE A 1 122 ? 17.022 -1.298 -15.092 1.00 89.06 122 PHE A N 1
ATOM 911 C CA . PHE A 1 122 ? 15.704 -1.141 -15.696 1.00 89.06 122 PHE A CA 1
ATOM 912 C C . PHE A 1 122 ? 15.722 -1.396 -17.206 1.00 89.06 122 PHE A C 1
ATOM 914 O O . PHE A 1 122 ? 14.692 -1.228 -17.859 1.00 89.06 122 PHE A O 1
ATOM 921 N N . ARG A 1 123 ? 16.860 -1.761 -17.803 1.00 92.38 123 ARG A N 1
ATOM 922 C CA . ARG A 1 123 ? 16.942 -2.004 -19.247 1.00 92.38 123 ARG A CA 1
ATOM 923 C C . ARG A 1 123 ? 16.114 -3.221 -19.635 1.00 92.38 123 ARG A C 1
ATOM 925 O O . ARG A 1 123 ? 16.104 -4.239 -18.949 1.00 92.38 123 ARG A O 1
ATOM 932 N N . CYS A 1 124 ? 15.422 -3.113 -20.764 1.00 91.56 124 CYS A N 1
ATOM 933 C CA . CYS A 1 124 ? 14.676 -4.237 -21.309 1.00 91.56 124 CYS A CA 1
ATOM 934 C C . CYS A 1 124 ? 15.648 -5.343 -21.762 1.00 91.56 124 CYS A C 1
ATOM 936 O O . CYS A 1 124 ? 16.549 -5.050 -22.550 1.00 91.56 124 CYS A O 1
ATOM 938 N N . PRO A 1 125 ? 15.461 -6.611 -21.356 1.00 93.94 125 PRO A N 1
ATOM 939 C CA . PRO A 1 125 ? 16.336 -7.703 -21.784 1.00 93.94 125 PRO A CA 1
ATOM 940 C C . PRO A 1 125 ? 16.197 -8.038 -23.278 1.00 93.94 125 PRO A C 1
ATOM 942 O O . PRO A 1 125 ? 17.088 -8.665 -23.836 1.00 93.94 125 PRO A O 1
ATOM 945 N N . ALA A 1 126 ? 15.105 -7.618 -23.929 1.00 95.19 126 ALA A N 1
ATOM 946 C CA . ALA A 1 126 ? 14.841 -7.915 -25.338 1.00 95.19 126 ALA A CA 1
ATOM 947 C C . ALA A 1 126 ? 15.461 -6.899 -26.313 1.00 95.19 126 ALA A C 1
ATOM 949 O O . ALA A 1 126 ? 15.907 -7.278 -27.390 1.00 95.19 126 ALA A O 1
ATOM 950 N N . CYS A 1 127 ? 15.466 -5.605 -25.972 1.00 94.75 127 CYS A N 1
ATOM 951 C CA . CYS A 1 127 ? 15.946 -4.540 -26.869 1.00 94.75 127 CYS A CA 1
ATOM 952 C C . CYS A 1 127 ? 17.011 -3.626 -26.247 1.00 94.75 127 CYS A C 1
ATOM 954 O O . CYS A 1 127 ? 17.479 -2.696 -26.900 1.00 94.75 127 CYS A O 1
ATOM 956 N N . HIS A 1 128 ? 17.369 -3.853 -24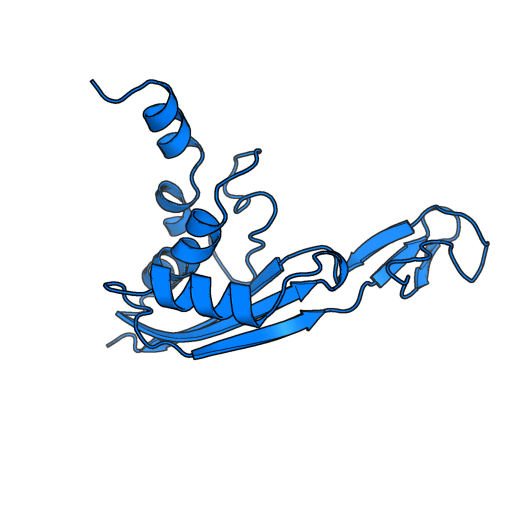.979 1.00 93.81 128 HIS A N 1
ATOM 957 C CA . HIS A 1 128 ? 18.371 -3.112 -24.199 1.00 93.81 128 HIS A CA 1
ATOM 958 C C . HIS A 1 128 ? 18.106 -1.610 -24.008 1.00 93.81 128 HIS A C 1
ATOM 960 O O . HIS A 1 128 ? 18.933 -0.898 -23.428 1.00 93.81 128 HIS A O 1
ATOM 966 N N . GLN A 1 129 ? 16.931 -1.134 -24.427 1.00 91.44 129 GLN A N 1
ATOM 967 C CA . GLN A 1 129 ? 16.475 0.231 -24.199 1.00 91.44 129 GLN A CA 1
ATOM 968 C C . GLN A 1 129 ? 16.059 0.429 -22.738 1.00 91.44 129 GLN A C 1
ATOM 970 O O . GLN A 1 129 ? 15.422 -0.433 -22.126 1.00 91.44 129 GLN A O 1
ATOM 975 N N . ALA A 1 130 ? 16.362 1.606 -22.193 1.00 89.44 130 ALA A N 1
ATOM 976 C CA . ALA A 1 130 ? 15.934 2.039 -20.863 1.00 89.44 130 ALA A CA 1
ATOM 977 C C . ALA A 1 130 ? 14.541 2.698 -20.915 1.00 89.44 130 ALA A C 1
ATOM 979 O O . ALA A 1 130 ? 14.348 3.824 -20.468 1.00 89.44 130 ALA A O 1
ATOM 980 N N . ALA A 1 131 ? 13.572 2.001 -21.512 1.00 90.12 131 ALA A N 1
ATOM 981 C CA . ALA A 1 131 ? 12.214 2.495 -21.747 1.00 90.12 131 ALA A CA 1
ATOM 982 C C . ALA A 1 131 ? 11.176 1.764 -20.872 1.00 90.12 131 ALA A C 1
ATOM 984 O O . ALA A 1 131 ? 10.111 1.386 -21.356 1.00 90.12 131 ALA A O 1
ATOM 985 N N . ALA A 1 132 ? 11.518 1.506 -19.607 1.00 89.31 132 ALA A N 1
ATOM 986 C CA . ALA A 1 132 ? 10.676 0.775 -18.662 1.00 89.31 132 ALA A CA 1
ATOM 987 C C . ALA A 1 132 ? 9.446 1.592 -18.246 1.00 89.31 132 ALA A C 1
ATOM 989 O O . ALA A 1 132 ? 9.574 2.697 -17.718 1.00 89.31 132 ALA A O 1
ATOM 990 N N . GLU A 1 133 ? 8.261 1.020 -18.403 1.00 89.75 133 GLU A N 1
ATOM 991 C CA . GLU A 1 133 ? 7.040 1.466 -17.744 1.00 89.75 133 GLU A CA 1
ATOM 992 C C . GLU A 1 133 ? 6.699 0.489 -16.628 1.00 89.75 133 GLU A C 1
ATOM 994 O O . GLU A 1 133 ? 6.413 -0.670 -16.907 1.00 89.75 133 GLU A O 1
ATOM 999 N N . ILE A 1 134 ? 6.763 0.929 -15.370 1.00 84.75 134 ILE A N 1
ATOM 1000 C CA . ILE A 1 134 ? 6.480 0.055 -14.226 1.00 84.75 134 ILE A CA 1
ATOM 1001 C C . ILE A 1 134 ? 4.980 -0.220 -14.157 1.00 84.75 134 ILE A C 1
ATOM 1003 O O . ILE A 1 134 ? 4.185 0.709 -14.056 1.00 84.75 134 ILE A O 1
ATOM 1007 N N . THR A 1 135 ? 4.617 -1.498 -14.191 1.00 85.44 135 THR A N 1
ATOM 1008 C CA . THR A 1 135 ? 3.232 -1.980 -14.161 1.00 85.44 135 THR A CA 1
ATOM 1009 C C . THR A 1 135 ? 2.871 -2.658 -12.838 1.00 85.44 135 THR A C 1
ATOM 1011 O O . THR A 1 135 ? 1.693 -2.734 -12.505 1.00 85.44 135 THR A O 1
ATOM 1014 N N . ALA A 1 136 ? 3.858 -3.118 -12.057 1.00 82.31 136 ALA A N 1
ATOM 1015 C CA . ALA A 1 136 ? 3.664 -3.634 -10.697 1.00 82.31 136 ALA A CA 1
ATOM 1016 C C . ALA A 1 136 ? 4.930 -3.475 -9.838 1.00 82.31 136 ALA A C 1
ATOM 1018 O O . ALA A 1 136 ? 6.011 -3.178 -10.349 1.00 82.31 136 ALA A O 1
ATOM 1019 N N . GLY A 1 137 ? 4.798 -3.664 -8.519 1.00 80.44 137 GLY A N 1
ATOM 1020 C CA . GLY A 1 137 ? 5.907 -3.545 -7.558 1.00 80.44 137 GLY A CA 1
ATOM 1021 C C . GLY A 1 137 ? 6.442 -2.119 -7.399 1.00 80.44 137 GLY A C 1
ATOM 1022 O O . GLY A 1 137 ? 7.508 -1.902 -6.818 1.00 80.44 137 GLY A O 1
ATOM 1023 N N . GLY A 1 138 ? 5.700 -1.153 -7.942 1.00 77.88 138 GLY A N 1
ATOM 1024 C CA . GLY A 1 138 ? 6.011 0.262 -7.931 1.00 77.88 138 GLY A CA 1
ATOM 1025 C C . GLY A 1 138 ? 5.306 1.044 -6.837 1.00 77.88 138 GLY A C 1
ATOM 1026 O O . GLY A 1 138 ? 5.640 2.204 -6.714 1.00 77.88 138 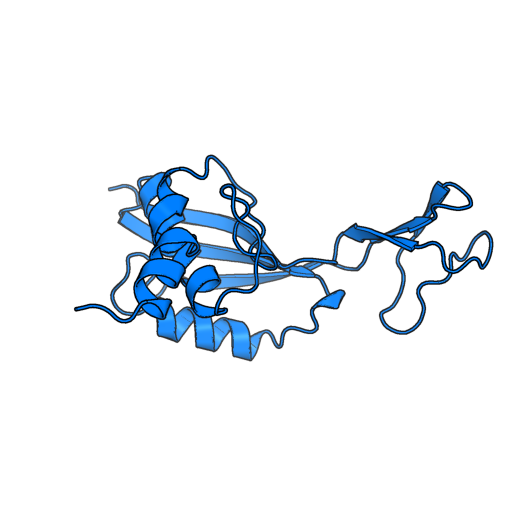GLY A O 1
ATOM 1027 N N . ASP A 1 139 ? 4.399 0.462 -6.050 1.00 75.25 139 ASP A N 1
ATOM 1028 C CA . ASP A 1 139 ? 3.548 1.180 -5.086 1.00 75.25 139 ASP A CA 1
ATOM 1029 C C . ASP A 1 139 ? 3.337 0.383 -3.794 1.00 75.25 139 ASP A C 1
ATOM 1031 O O . ASP A 1 139 ? 3.707 -0.787 -3.717 1.00 75.25 139 ASP A O 1
ATOM 1035 N N . ILE A 1 140 ? 2.743 1.024 -2.784 1.00 77.81 140 ILE A N 1
ATOM 1036 C CA . ILE A 1 140 ? 2.225 0.369 -1.577 1.00 77.81 140 ILE A CA 1
ATOM 1037 C C . ILE A 1 140 ? 0.700 0.437 -1.633 1.00 77.81 140 ILE A C 1
ATOM 1039 O O . ILE A 1 140 ? 0.144 1.509 -1.889 1.00 77.81 140 ILE A O 1
ATOM 1043 N N . ALA A 1 141 ? 0.025 -0.679 -1.381 1.00 79.69 141 ALA A N 1
ATOM 1044 C CA . ALA A 1 141 ? -1.428 -0.763 -1.432 1.00 79.69 141 ALA A CA 1
ATOM 1045 C C . ALA A 1 141 ? -2.005 -1.548 -0.253 1.00 79.69 141 ALA A C 1
ATOM 1047 O O . ALA A 1 141 ? -1.453 -2.556 0.180 1.00 79.69 141 ALA A O 1
ATOM 1048 N N . ILE A 1 142 ? -3.166 -1.111 0.228 1.00 82.31 142 ILE A N 1
ATOM 1049 C CA . ILE A 1 142 ? -4.000 -1.885 1.146 1.00 82.31 142 ILE A CA 1
ATOM 1050 C C . ILE A 1 142 ? -4.757 -2.901 0.295 1.00 82.31 142 ILE A C 1
ATOM 1052 O O . ILE A 1 142 ? -5.649 -2.530 -0.471 1.00 82.31 142 ILE A O 1
ATOM 1056 N N . ALA A 1 143 ? -4.372 -4.170 0.399 1.00 83.69 143 ALA A N 1
ATOM 1057 C CA . ALA A 1 143 ? -4.928 -5.248 -0.409 1.00 83.69 143 ALA A CA 1
ATOM 1058 C C . ALA A 1 143 ? -6.272 -5.728 0.143 1.00 83.69 143 ALA A C 1
ATOM 1060 O O . ALA A 1 143 ? -7.221 -5.928 -0.614 1.00 83.69 143 ALA A O 1
ATOM 1061 N N . SER A 1 144 ? -6.377 -5.881 1.465 1.00 84.00 144 SER A N 1
ATOM 1062 C CA . SER A 1 144 ? -7.633 -6.259 2.111 1.00 84.00 144 SER A CA 1
ATOM 1063 C C . SER A 1 144 ? -7.678 -5.886 3.586 1.00 84.00 144 SER A C 1
ATOM 1065 O O . SER A 1 144 ? -6.643 -5.829 4.247 1.00 84.00 144 SER A O 1
ATOM 1067 N N . ILE A 1 145 ? -8.889 -5.714 4.114 1.00 86.56 145 ILE A N 1
ATOM 1068 C CA . ILE A 1 145 ? -9.155 -5.554 5.546 1.00 86.56 145 ILE A CA 1
ATOM 1069 C C . ILE A 1 145 ? -10.262 -6.535 5.926 1.00 86.56 145 ILE A C 1
ATOM 1071 O O . ILE A 1 145 ? -11.282 -6.600 5.240 1.00 86.56 145 ILE A O 1
ATOM 1075 N N . THR A 1 146 ? -10.061 -7.296 6.998 1.00 88.81 146 THR A N 1
ATOM 1076 C CA . THR A 1 146 ? -11.045 -8.250 7.525 1.00 88.81 146 THR A CA 1
ATOM 1077 C C . THR A 1 146 ? -11.270 -8.018 9.010 1.00 88.81 146 THR A C 1
ATOM 1079 O O . THR A 1 146 ? -10.357 -7.627 9.743 1.00 88.81 146 THR A O 1
ATOM 1082 N N . GLY A 1 147 ? -12.491 -8.266 9.466 1.00 88.12 147 GLY A N 1
ATOM 1083 C CA . GLY A 1 147 ? -12.870 -8.077 10.855 1.00 88.12 147 GLY A CA 1
ATOM 1084 C C . GLY A 1 147 ? -14.354 -8.321 11.083 1.00 88.12 147 GLY A C 1
ATOM 1085 O O . GLY A 1 147 ? -15.056 -8.785 10.184 1.00 88.12 147 GLY A O 1
ATOM 1086 N N . ASP A 1 148 ? -14.812 -7.980 12.278 1.00 85.56 148 ASP A N 1
ATOM 1087 C CA . ASP A 1 148 ? -16.182 -8.205 12.721 1.00 85.56 148 ASP A CA 1
ATOM 1088 C C . ASP A 1 148 ? -17.063 -6.984 12.429 1.00 85.56 148 ASP A C 1
ATOM 1090 O O . ASP A 1 148 ? -16.643 -5.830 12.593 1.00 85.56 148 ASP A O 1
ATOM 1094 N N . THR A 1 149 ? -18.306 -7.237 12.022 1.00 78.56 149 THR A N 1
ATOM 1095 C CA . THR A 1 149 ? -19.328 -6.205 11.766 1.00 78.56 149 THR A CA 1
ATOM 1096 C C . THR A 1 149 ? -20.328 -6.033 12.918 1.00 78.56 149 THR A C 1
ATOM 1098 O O . THR A 1 149 ? -21.153 -5.119 12.872 1.00 78.56 149 THR A O 1
ATOM 1101 N N . GLU A 1 150 ? -20.293 -6.917 13.922 1.00 58.72 150 GLU A N 1
ATOM 1102 C CA . GLU A 1 150 ? -21.266 -6.987 15.032 1.00 58.72 150 GLU A CA 1
ATOM 1103 C C . GLU A 1 150 ? -21.066 -5.919 16.111 1.00 58.72 150 GLU A C 1
ATOM 1105 O O . GLU A 1 150 ? -19.915 -5.582 16.460 1.00 58.72 150 GLU A O 1
#

Radius of gyration: 17.73 Å; chains: 1; bounding box: 41×40×48 Å

Foldseek 3Di:
DPPPVVVVCCVAQCLNQLLPVPDDKFFPQQHTPSPDGDDDPVLSSLCSLQSVCVSVLFQAWAEWEKEAQVLVVDDVVVVVVSNQVSCPPGSDHNHYYHYHYKFWWWAAPVPRDIDGADNVDCADPVPRDNRTDTPISNTMIGGDIDHDND